Protein AF-A0A379VS92-F1 (afdb_monomer_lite)

InterPro domains:
  IPR013153 PrkA, AAA domain [PF08298] (1-148)
  IPR013153 PrkA, AAA domain [SM00763] (1-148)

Secondary structure (DSSP, 8-state):
-TTS-EEEEEETTEEPTT---GGGGS-TTTTHHHHHHHH---GGGG-PPPPHHHHHHHHHTTT-GGG-EEEEE--BTTTTBSEEEE-PPPTTT--THHHH-EE-GGGGGTS-TTSGGGEE--SHHHHHTTSEEEETTGGGS-HHHH---

Radius of gyration: 17.01 Å; chains: 1; bounding box: 44×30×48 Å

pLDDT: mean 90.2, std 9.34, range [40.72, 97.75]

Sequence (149 aa):
MQRVPIYVLSANGERSPVNDHPLCLFNPQEDAQILEKEYGIPRRYLGTIMSPWAAKRLHEFGGDITKFRVVKVWPSILEQIAIAKTEPGDENNQDISALVGKVDIRKLEHHAQNDPDAYGYSGALCRANQGIMEFVEMFKAPIKVLHPC

Foldseek 3Di:
DLVDKAKAKDAPNRTQLLRAHLLQLDDLVPCQVVCCVPVVDHSVVNPGHDDLVRVVRCVVVVNPSVNIDIDIGGCDDVVLALEEEDEADPPVPDDLCQAAFAFDPVCVVPDPRPRPVRTDRNHSNSRNPVHDYHYPPVVNHDPCNVDVD

Organism: Salmonella enterica I (NCBI:t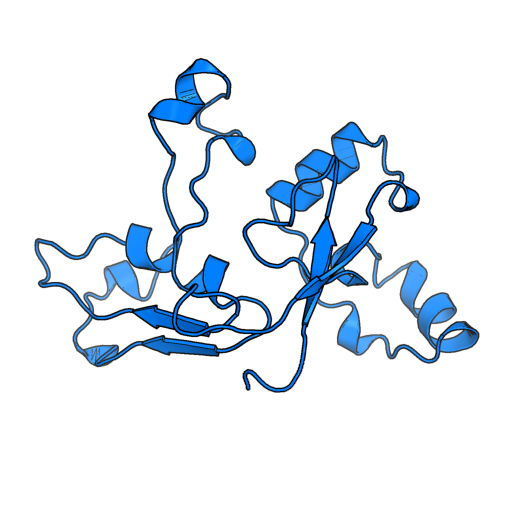xid59201)

Structure (mmCIF, N/CA/C/O backbone):
data_AF-A0A379VS92-F1
#
_entry.id   AF-A0A379VS92-F1
#
loop_
_atom_site.group_PDB
_atom_site.id
_atom_site.type_symbol
_atom_site.label_atom_id
_atom_site.label_alt_id
_atom_site.label_comp_id
_atom_site.label_asym_id
_atom_site.label_entity_id
_atom_site.label_seq_id
_atom_site.pdbx_PDB_ins_code
_atom_site.Cartn_x
_atom_site.Cartn_y
_atom_site.Cartn_z
_atom_site.occupancy
_atom_site.B_iso_or_equiv
_atom_site.auth_seq_id
_atom_site.auth_comp_id
_atom_site.auth_asym_id
_atom_site.auth_atom_id
_atom_site.pdbx_PDB_model_num
ATOM 1 N N . MET A 1 1 ? 11.716 -11.898 6.084 1.00 77.00 1 MET A N 1
ATOM 2 C CA . MET A 1 1 ? 10.514 -11.123 5.715 1.00 77.00 1 MET A CA 1
ATOM 3 C C . MET A 1 1 ? 9.320 -11.992 5.329 1.00 77.00 1 MET A C 1
ATOM 5 O O . MET A 1 1 ? 8.300 -11.870 5.981 1.00 77.00 1 MET A O 1
ATOM 9 N N . GLN A 1 2 ? 9.437 -12.925 4.374 1.00 89.19 2 GLN A N 1
ATOM 10 C CA . GLN A 1 2 ? 8.312 -13.771 3.905 1.00 89.19 2 GLN A CA 1
ATOM 11 C C . GLN A 1 2 ? 7.646 -14.671 4.974 1.00 89.19 2 GLN A C 1
ATOM 13 O O . GLN A 1 2 ? 6.645 -15.318 4.700 1.00 89.19 2 GLN A O 1
ATOM 18 N N . ARG A 1 3 ? 8.197 -14.730 6.195 1.00 90.69 3 ARG A N 1
ATOM 19 C CA . ARG A 1 3 ? 7.649 -15.473 7.345 1.00 90.69 3 ARG A CA 1
ATOM 20 C C . ARG A 1 3 ? 6.806 -14.610 8.290 1.00 90.69 3 ARG A C 1
ATOM 22 O O . ARG A 1 3 ? 6.297 -15.131 9.275 1.00 90.69 3 ARG A O 1
ATOM 29 N N . VAL A 1 4 ? 6.686 -13.310 8.026 1.00 94.19 4 VAL A N 1
ATOM 30 C CA . VAL A 1 4 ? 5.849 -12.391 8.803 1.00 94.19 4 VAL A CA 1
ATOM 31 C C . VAL A 1 4 ? 4.793 -11.826 7.858 1.00 94.19 4 VAL A C 1
ATOM 33 O O . VAL A 1 4 ? 5.162 -11.257 6.833 1.00 94.19 4 VAL A O 1
ATOM 36 N N . PRO A 1 5 ? 3.499 -12.017 8.150 1.00 96.31 5 PRO A N 1
ATOM 37 C CA . PRO A 1 5 ? 2.427 -11.512 7.308 1.00 96.31 5 PRO A CA 1
ATOM 38 C C . PRO A 1 5 ? 2.290 -9.993 7.446 1.00 96.31 5 PRO A C 1
ATOM 40 O O . PRO A 1 5 ? 2.592 -9.428 8.497 1.00 96.31 5 PRO A O 1
ATOM 43 N N . ILE A 1 6 ? 1.748 -9.366 6.411 1.00 96.50 6 ILE A N 1
ATOM 44 C CA . ILE A 1 6 ? 1.203 -8.011 6.462 1.00 96.50 6 ILE A CA 1
ATOM 45 C C . ILE A 1 6 ? -0.325 -8.066 6.443 1.00 96.50 6 ILE A C 1
ATOM 47 O O . ILE A 1 6 ? -0.926 -9.063 6.024 1.00 96.50 6 ILE A O 1
ATOM 51 N N . TYR A 1 7 ? -0.955 -6.990 6.896 1.00 96.94 7 TYR A N 1
ATOM 52 C CA . TYR A 1 7 ? -2.403 -6.833 6.875 1.00 96.94 7 TYR A CA 1
ATOM 53 C C . TYR A 1 7 ? -2.741 -5.690 5.940 1.00 96.94 7 TYR A C 1
ATOM 55 O O . TYR A 1 7 ? -2.166 -4.609 6.046 1.00 96.94 7 TYR A O 1
ATOM 63 N N . VAL A 1 8 ? -3.651 -5.940 5.006 1.00 97.19 8 VAL A N 1
ATOM 64 C CA . VAL A 1 8 ? -3.973 -4.975 3.956 1.00 97.19 8 VAL A CA 1
ATOM 65 C C . VAL A 1 8 ? -5.472 -4.798 3.817 1.00 97.19 8 VAL A C 1
ATOM 67 O O . VAL A 1 8 ? -6.247 -5.720 4.094 1.00 97.19 8 VAL A O 1
ATOM 70 N N . LEU A 1 9 ? -5.869 -3.614 3.365 1.00 97.31 9 LEU A N 1
ATOM 71 C CA . LEU A 1 9 ? -7.256 -3.333 3.030 1.00 97.31 9 LEU A CA 1
ATOM 72 C C . LEU A 1 9 ? -7.721 -4.137 1.815 1.00 97.31 9 LEU A C 1
ATOM 74 O O . LEU A 1 9 ? -6.979 -4.374 0.859 1.00 97.31 9 LEU A O 1
ATOM 78 N N . SER A 1 10 ? -8.991 -4.514 1.854 1.00 97.38 10 SER A N 1
ATOM 79 C CA . SER A 1 10 ? -9.742 -5.078 0.747 1.00 97.38 10 SER A CA 1
ATOM 80 C C . SER A 1 10 ? -11.148 -4.480 0.718 1.00 97.38 10 SER A C 1
ATOM 82 O O . SER A 1 10 ? -11.744 -4.220 1.762 1.00 97.38 10 SER A O 1
ATOM 84 N N . ALA A 1 11 ? -11.671 -4.251 -0.480 1.00 96.88 11 ALA A N 1
ATOM 85 C CA . ALA A 1 11 ? -12.984 -3.677 -0.736 1.00 96.88 11 ALA A CA 1
ATOM 86 C C . ALA A 1 11 ? -13.586 -4.388 -1.952 1.00 96.88 11 ALA A C 1
ATOM 88 O O . ALA A 1 11 ? -12.874 -4.656 -2.914 1.00 96.88 11 ALA A O 1
ATOM 89 N N . ASN A 1 12 ? -14.879 -4.724 -1.909 1.00 94.12 12 ASN A N 1
ATOM 90 C CA . ASN A 1 12 ? -15.588 -5.378 -3.022 1.00 94.12 12 ASN A CA 1
ATOM 91 C C . ASN A 1 12 ? -14.911 -6.665 -3.551 1.00 94.12 12 ASN A C 1
ATOM 93 O O . ASN A 1 12 ? -15.001 -6.981 -4.731 1.00 94.12 12 ASN A O 1
ATOM 97 N N . GLY A 1 13 ? -14.220 -7.414 -2.683 1.00 93.00 13 GLY A N 1
ATOM 98 C CA . GLY A 1 13 ? -13.489 -8.633 -3.062 1.00 93.00 13 GLY A CA 1
ATOM 99 C C . GLY A 1 13 ? -12.109 -8.386 -3.681 1.00 93.00 13 GLY A C 1
ATOM 100 O O . GLY A 1 13 ? -11.362 -9.336 -3.904 1.00 93.00 13 GLY A O 1
ATOM 101 N N . GLU A 1 14 ? -11.730 -7.127 -3.893 1.00 94.50 14 GLU A N 1
ATOM 102 C CA . GLU A 1 14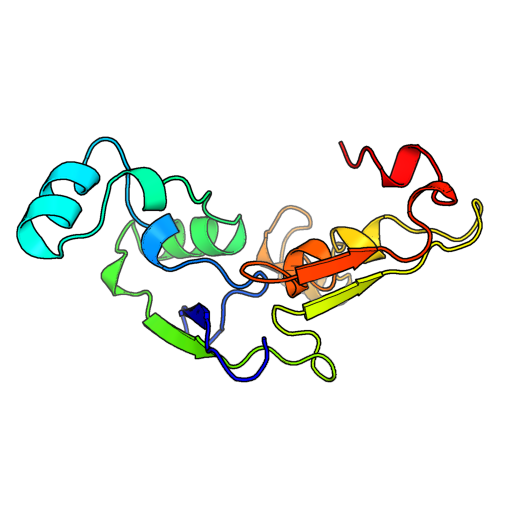 ? -10.416 -6.736 -4.389 1.00 94.50 14 GLU A CA 1
ATOM 103 C C . GLU A 1 14 ? -9.502 -6.323 -3.241 1.00 94.50 14 GLU A C 1
ATOM 105 O O . GLU A 1 14 ? -9.908 -5.655 -2.287 1.00 94.50 14 GLU A O 1
ATOM 110 N N . ARG A 1 15 ? -8.236 -6.724 -3.318 1.00 95.50 15 ARG A N 1
ATOM 111 C CA . ARG A 1 15 ? -7.193 -6.275 -2.394 1.00 95.50 15 ARG A CA 1
ATOM 112 C C . ARG A 1 15 ? -6.689 -4.907 -2.838 1.00 95.50 15 ARG A C 1
ATOM 114 O O . ARG A 1 15 ? -6.531 -4.697 -4.038 1.00 95.50 15 ARG A O 1
ATOM 121 N N . SER A 1 16 ? -6.329 -4.041 -1.887 1.00 96.62 16 SER A N 1
ATOM 122 C CA . SER A 1 16 ? -5.600 -2.812 -2.205 1.00 96.62 16 SER A CA 1
ATOM 123 C C . SER A 1 16 ? -4.392 -3.145 -3.094 1.00 96.62 16 SER A C 1
ATOM 125 O O . SER A 1 16 ? -3.552 -3.980 -2.719 1.00 96.62 16 SER A O 1
ATOM 127 N N . PRO A 1 17 ? -4.284 -2.515 -4.275 1.00 95.06 17 PRO A N 1
ATOM 128 C CA . PRO A 1 17 ? -3.218 -2.807 -5.221 1.00 95.06 17 PRO A CA 1
ATOM 129 C C . PRO A 1 17 ? -1.861 -2.264 -4.745 1.00 95.06 17 PRO A C 1
ATOM 131 O O . PRO A 1 17 ? -0.825 -2.666 -5.271 1.00 95.06 17 PRO A O 1
ATOM 134 N N . VAL A 1 18 ? -1.871 -1.408 -3.718 1.00 95.50 18 VAL A N 1
ATOM 135 C CA . VAL A 1 18 ? -0.692 -0.816 -3.078 1.00 95.50 18 VAL A CA 1
ATOM 136 C C . VAL A 1 18 ? -0.512 -1.284 -1.635 1.00 95.50 18 VAL A C 1
ATOM 138 O O . VAL A 1 18 ? 0.184 -0.630 -0.873 1.00 95.50 18 VAL A O 1
ATOM 141 N N . ASN A 1 19 ? -1.146 -2.386 -1.221 1.00 96.00 19 ASN A N 1
ATOM 142 C CA . ASN A 1 19 ? -1.051 -2.919 0.144 1.00 96.00 19 ASN A CA 1
ATOM 143 C C . ASN A 1 19 ? -1.372 -1.872 1.236 1.00 96.00 19 ASN A C 1
ATOM 145 O O . ASN A 1 19 ? -0.633 -1.758 2.213 1.00 96.00 19 ASN A O 1
ATOM 149 N N . ASP A 1 20 ? -2.445 -1.087 1.086 1.00 96.44 20 ASP A N 1
ATOM 150 C CA . ASP A 1 20 ? -2.847 -0.081 2.084 1.00 96.44 20 ASP A CA 1
ATOM 151 C C . ASP A 1 20 ? -2.942 -0.675 3.494 1.00 96.44 20 ASP A C 1
ATOM 153 O O . ASP A 1 20 ? -3.570 -1.719 3.704 1.00 96.44 20 ASP A O 1
ATOM 157 N N . HIS A 1 21 ? -2.330 0.006 4.464 1.00 96.00 21 HIS A N 1
ATOM 158 C CA . HIS A 1 21 ? -2.386 -0.393 5.866 1.00 96.00 21 HIS A CA 1
ATOM 159 C C . HIS A 1 21 ? -3.768 -0.092 6.452 1.00 96.00 21 HIS A C 1
ATOM 161 O O . HIS A 1 21 ? -4.247 1.020 6.262 1.00 96.00 21 HIS A O 1
ATOM 167 N N . PRO A 1 22 ? -4.401 -1.004 7.217 1.00 95.50 22 PRO A N 1
ATOM 168 C CA . PRO A 1 22 ? -5.750 -0.788 7.742 1.00 95.50 22 PRO A CA 1
ATOM 169 C C . PRO A 1 22 ? -5.919 0.502 8.543 1.00 95.50 22 PRO A C 1
ATOM 171 O O . PRO A 1 22 ? -6.983 1.111 8.526 1.00 95.50 22 PRO A O 1
ATOM 174 N N . LEU A 1 23 ? -4.850 0.939 9.215 1.00 95.06 23 LEU A N 1
ATOM 175 C CA . LEU A 1 23 ? -4.865 2.175 9.993 1.00 95.06 23 LEU A CA 1
ATOM 176 C C . LEU A 1 23 ? -4.947 3.459 9.150 1.00 95.06 23 LEU A C 1
ATOM 178 O O . LEU A 1 23 ? -5.220 4.508 9.720 1.00 95.06 23 LEU A O 1
ATOM 182 N N . CYS A 1 24 ? -4.777 3.401 7.822 1.00 94.69 24 CYS A N 1
ATOM 183 C CA . CYS A 1 24 ? -4.916 4.579 6.958 1.00 94.69 24 CYS A CA 1
ATOM 184 C C . CYS A 1 24 ? -6.363 5.084 6.835 1.00 94.69 24 CYS A C 1
ATOM 186 O O . CYS A 1 24 ? -6.580 6.171 6.310 1.00 94.69 24 CYS A O 1
ATOM 188 N N . LEU A 1 25 ? -7.340 4.310 7.322 1.00 94.69 25 LEU A N 1
ATOM 189 C CA . LEU A 1 25 ? -8.751 4.699 7.377 1.00 94.69 25 LEU A CA 1
ATOM 190 C C . LEU A 1 25 ? -9.097 5.597 8.573 1.00 94.69 25 LEU A C 1
ATOM 192 O O . LEU A 1 25 ? -10.188 6.158 8.587 1.00 94.69 25 LEU A O 1
ATOM 196 N N . PHE A 1 26 ? -8.210 5.717 9.564 1.00 93.62 26 PHE A N 1
ATOM 197 C CA . PHE A 1 26 ? -8.481 6.448 10.802 1.00 93.62 26 PHE A CA 1
ATOM 198 C C . PHE A 1 26 ? -7.817 7.819 10.802 1.00 93.62 26 PHE A C 1
ATOM 200 O O . PHE A 1 26 ? -6.683 7.988 10.349 1.00 93.62 26 PHE A O 1
ATOM 207 N N . ASN A 1 27 ? -8.513 8.793 11.373 1.00 90.62 27 ASN A N 1
ATOM 208 C CA . ASN A 1 27 ? -8.049 10.158 11.515 1.00 90.62 27 ASN A CA 1
ATOM 209 C C . ASN A 1 27 ? -7.218 10.303 12.811 1.00 90.62 27 ASN A C 1
ATOM 211 O O . ASN A 1 27 ? -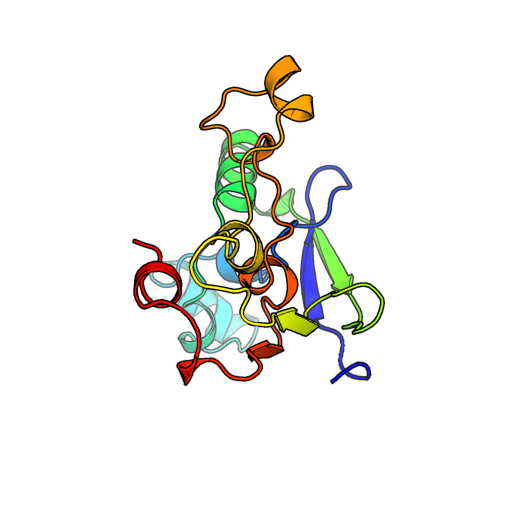7.750 10.136 13.911 1.00 90.62 27 ASN A O 1
ATOM 215 N N . PRO A 1 28 ? -5.919 10.660 12.745 1.00 90.25 28 PRO A N 1
ATOM 216 C CA . PRO A 1 28 ? -5.070 10.798 13.933 1.00 90.25 28 PRO A CA 1
ATOM 217 C C . PRO A 1 28 ? -5.513 11.874 14.929 1.00 90.25 28 PRO A C 1
ATOM 219 O O . PRO A 1 28 ? -5.043 11.874 16.069 1.00 90.25 28 PRO A O 1
ATOM 222 N N . GLN A 1 29 ? -6.317 12.845 14.499 1.00 90.44 29 GLN A N 1
ATOM 223 C CA . GLN A 1 29 ? -6.837 13.914 15.345 1.00 90.44 29 GLN A CA 1
ATOM 224 C C . GLN A 1 29 ? -8.094 13.472 16.100 1.00 90.44 29 GLN A C 1
ATOM 226 O O . GLN A 1 29 ? -8.293 13.909 17.231 1.00 90.44 29 GLN A O 1
ATOM 231 N N . GLU A 1 30 ? -8.903 12.601 15.501 1.00 91.06 30 GLU A N 1
ATOM 232 C CA . GLU A 1 30 ? -10.216 12.204 16.025 1.00 91.06 30 GLU A CA 1
ATOM 233 C C . GLU A 1 30 ? -10.150 10.839 16.725 1.00 91.06 30 GLU A C 1
ATOM 235 O O . GLU A 1 30 ? -10.599 10.697 17.862 1.00 91.06 30 GLU A O 1
ATOM 240 N N . ASP A 1 31 ? -9.499 9.856 16.102 1.00 92.75 31 ASP A N 1
ATOM 241 C CA . ASP A 1 31 ? -9.566 8.452 16.517 1.00 92.75 31 ASP A CA 1
ATOM 242 C C . ASP A 1 31 ? -8.426 8.035 17.449 1.00 92.75 31 ASP A C 1
ATOM 244 O O . ASP A 1 31 ? -8.538 7.047 18.177 1.00 92.75 31 ASP A O 1
ATOM 248 N N . ALA A 1 32 ? -7.311 8.774 17.462 1.00 93.06 32 ALA A N 1
ATOM 249 C CA . ALA A 1 32 ? -6.088 8.341 18.141 1.00 93.06 32 ALA A CA 1
ATOM 250 C C . ALA A 1 32 ? -6.283 8.045 19.629 1.00 93.06 32 ALA A C 1
ATOM 252 O O . ALA A 1 32 ? -5.755 7.056 20.133 1.00 93.06 32 ALA A O 1
ATOM 253 N N . GLN A 1 33 ? -7.051 8.881 20.331 1.00 94.62 33 GLN A N 1
ATOM 254 C CA . GLN A 1 33 ? -7.283 8.698 21.760 1.00 94.62 33 GLN A CA 1
ATOM 255 C C . GLN A 1 33 ? -8.136 7.455 22.046 1.00 94.62 33 GLN A C 1
ATOM 257 O O . GLN A 1 33 ? -7.906 6.775 23.045 1.00 94.62 33 GLN A O 1
ATOM 262 N N . ILE A 1 34 ? -9.114 7.164 21.185 1.00 94.75 34 ILE A N 1
ATOM 263 C CA . ILE A 1 34 ? -9.986 5.992 21.310 1.00 94.75 34 ILE A CA 1
ATOM 264 C C . ILE A 1 34 ? -9.174 4.731 21.006 1.00 94.75 34 ILE A C 1
ATOM 266 O O . ILE A 1 34 ? -9.153 3.804 21.811 1.00 94.75 34 ILE A O 1
ATOM 270 N N . LEU A 1 35 ? -8.419 4.734 19.904 1.00 94.88 35 LEU A N 1
ATOM 271 C CA . LEU A 1 35 ? -7.573 3.612 19.493 1.00 94.88 35 LEU A CA 1
ATOM 272 C C . LEU A 1 35 ? -6.484 3.278 20.521 1.00 94.88 35 LEU A C 1
ATOM 274 O O . LEU A 1 35 ? -6.205 2.103 20.770 1.00 94.88 35 LEU A O 1
ATOM 278 N N . GLU A 1 36 ? -5.899 4.289 21.161 1.00 95.62 36 GLU A N 1
ATOM 279 C CA . GLU A 1 36 ? -4.917 4.088 22.225 1.00 95.62 36 GLU A CA 1
ATOM 280 C C . GLU A 1 36 ? -5.555 3.521 23.501 1.00 95.62 36 GLU A C 1
ATOM 282 O O . GLU A 1 36 ? -4.996 2.606 24.102 1.00 95.62 36 GLU A O 1
ATOM 287 N N . LYS A 1 37 ? -6.737 4.010 23.902 1.00 96.12 37 LYS A N 1
ATOM 288 C CA . LYS A 1 37 ? -7.420 3.558 25.127 1.00 96.12 37 LYS A CA 1
ATOM 289 C C . LYS A 1 37 ? -8.054 2.175 24.999 1.00 96.12 37 LYS A C 1
ATOM 291 O O . LYS A 1 37 ? -7.927 1.373 25.917 1.00 96.12 37 LYS A O 1
ATOM 296 N N . GLU A 1 38 ? -8.761 1.912 23.905 1.00 96.56 38 GLU A N 1
ATOM 297 C CA . GLU A 1 38 ? -9.556 0.689 23.737 1.00 96.56 38 GLU A CA 1
ATOM 298 C C . GLU A 1 38 ? -8.741 -0.465 23.151 1.00 96.56 38 GLU A C 1
ATOM 300 O O . GLU A 1 38 ? -8.916 -1.614 23.551 1.00 96.56 38 GLU A O 1
ATOM 305 N N . TYR A 1 39 ? -7.826 -0.161 22.226 1.00 94.81 39 TYR A N 1
ATOM 306 C CA . TYR A 1 39 ? -7.078 -1.171 21.470 1.00 94.81 39 TYR A CA 1
ATOM 307 C C . TYR A 1 39 ? -5.575 -1.142 21.756 1.00 94.81 39 TYR A C 1
ATOM 309 O O . TYR A 1 39 ? -4.835 -1.976 21.233 1.00 94.81 39 TYR A O 1
ATOM 317 N N . GLY A 1 40 ? -5.101 -0.196 22.574 1.00 95.50 40 GLY A N 1
ATOM 318 C CA . GLY A 1 40 ? -3.684 -0.066 22.897 1.00 95.50 40 GLY A CA 1
ATOM 319 C C . GLY A 1 40 ? -2.824 0.296 21.689 1.00 95.50 40 GLY A C 1
ATOM 320 O O . GLY A 1 40 ? -1.651 -0.067 21.679 1.00 95.50 40 GLY A O 1
ATOM 321 N N . ILE A 1 41 ? -3.386 0.952 20.663 1.00 94.50 41 ILE A N 1
ATOM 322 C CA . ILE A 1 41 ? -2.675 1.347 19.439 1.00 94.50 41 ILE A CA 1
ATOM 323 C C . ILE A 1 41 ? -2.094 2.755 19.627 1.00 94.50 41 ILE A C 1
ATOM 325 O O . ILE A 1 41 ? -2.846 3.729 19.651 1.00 94.50 41 ILE A O 1
ATOM 329 N N . PRO A 1 42 ? -0.760 2.911 19.715 1.00 93.56 42 PRO A N 1
ATOM 330 C CA . PRO A 1 42 ? -0.149 4.225 19.857 1.00 93.56 42 PRO A CA 1
ATOM 331 C C . PRO A 1 42 ? -0.408 5.137 18.657 1.00 93.56 42 PRO A C 1
ATOM 333 O O . PRO A 1 42 ? -0.257 4.721 17.505 1.00 93.56 42 PRO A O 1
ATOM 336 N N . ARG A 1 43 ? -0.631 6.428 18.927 1.00 91.62 43 ARG A N 1
ATOM 337 C CA . ARG A 1 43 ? -0.862 7.471 17.909 1.00 91.62 43 ARG A CA 1
ATOM 338 C C . ARG A 1 43 ? 0.169 7.494 16.773 1.00 91.62 43 ARG A C 1
ATOM 340 O O . ARG A 1 43 ? -0.179 7.801 15.638 1.00 91.62 43 ARG A O 1
ATOM 347 N N . ARG A 1 44 ? 1.430 7.139 17.052 1.00 91.38 44 ARG A N 1
ATOM 348 C CA . ARG A 1 44 ? 2.512 7.097 16.047 1.00 91.38 44 ARG A CA 1
ATOM 349 C C . ARG A 1 44 ? 2.237 6.156 14.865 1.00 91.38 44 ARG A C 1
ATOM 351 O O . ARG A 1 44 ? 2.858 6.326 13.825 1.00 91.38 44 ARG A O 1
ATOM 358 N N . TYR A 1 45 ? 1.335 5.182 15.009 1.00 90.00 45 TYR A N 1
ATOM 359 C CA . TYR A 1 45 ? 0.990 4.246 13.933 1.00 90.00 45 TYR A CA 1
ATOM 360 C C . TYR A 1 45 ? -0.128 4.744 13.007 1.00 90.00 45 TYR A C 1
ATOM 362 O O . TYR A 1 45 ? -0.381 4.114 11.986 1.00 90.00 45 TYR A O 1
ATOM 370 N N . LEU A 1 46 ? -0.767 5.876 13.321 1.00 89.44 46 LEU A N 1
ATOM 371 C CA . LEU A 1 46 ? -1.847 6.458 12.512 1.00 89.44 46 LEU A CA 1
ATOM 372 C C . LEU A 1 46 ? -1.334 7.425 11.430 1.00 89.44 46 LEU A C 1
ATOM 374 O O . LEU A 1 46 ? -2.116 8.059 10.741 1.00 89.44 46 LEU A O 1
ATOM 378 N N . GLY A 1 47 ? -0.016 7.549 11.246 1.00 81.12 47 GLY A N 1
ATOM 379 C CA . GLY A 1 47 ? 0.584 8.454 10.255 1.00 81.12 47 GLY A CA 1
ATOM 380 C C . GLY A 1 47 ? 0.542 7.960 8.804 1.00 81.12 47 GLY A C 1
ATOM 381 O O . GLY A 1 47 ? 1.183 8.557 7.943 1.00 81.12 47 GLY A O 1
ATOM 382 N N . THR A 1 48 ? -0.137 6.847 8.521 1.00 85.00 48 THR A N 1
ATOM 383 C CA . THR A 1 48 ? -0.197 6.272 7.172 1.00 85.00 48 THR A CA 1
ATOM 384 C C . THR A 1 48 ? -1.163 7.052 6.289 1.00 85.00 48 THR A C 1
ATOM 386 O O . THR A 1 48 ? -2.312 7.259 6.669 1.00 85.00 48 THR A O 1
ATOM 389 N N . ILE A 1 49 ? -0.715 7.433 5.094 1.00 88.31 49 ILE A N 1
ATOM 390 C CA . ILE A 1 49 ? -1.538 8.143 4.111 1.00 88.31 49 ILE A CA 1
ATOM 391 C C . ILE A 1 49 ? -2.398 7.135 3.345 1.00 88.31 49 ILE A C 1
ATOM 393 O O . ILE A 1 49 ? -1.915 6.084 2.923 1.00 88.31 49 ILE A O 1
ATOM 397 N N . MET A 1 50 ? -3.671 7.474 3.162 1.00 92.81 50 MET A N 1
ATOM 398 C CA . MET A 1 50 ? -4.612 6.707 2.353 1.00 92.81 50 MET A CA 1
ATOM 399 C C . MET A 1 50 ? -4.256 6.810 0.866 1.00 92.81 50 MET A C 1
ATOM 401 O O . MET A 1 50 ? -4.081 7.912 0.343 1.00 92.81 50 MET A O 1
ATOM 405 N N . SER A 1 51 ? -4.160 5.676 0.167 1.00 95.19 51 SER A N 1
ATOM 406 C CA . SER A 1 51 ? -3.929 5.691 -1.278 1.00 95.19 51 SER A CA 1
ATOM 407 C C . SER A 1 51 ? -5.125 6.260 -2.059 1.00 95.19 51 SER A C 1
ATOM 409 O O . SER A 1 51 ? -6.257 6.225 -1.567 1.00 95.19 51 SER A O 1
ATOM 411 N N . PRO A 1 52 ? -4.930 6.705 -3.317 1.00 95.31 52 PRO A N 1
ATOM 412 C CA . PRO A 1 52 ? -6.040 7.113 -4.180 1.00 95.31 52 PRO A CA 1
ATOM 413 C C . PRO A 1 52 ? -7.093 6.011 -4.379 1.00 95.31 52 PRO A C 1
ATOM 415 O O . PRO A 1 52 ? -8.284 6.309 -4.458 1.00 95.31 52 PRO A O 1
ATOM 418 N N . TRP A 1 53 ? -6.671 4.740 -4.406 1.00 96.25 53 TRP A N 1
ATOM 419 C CA . TRP A 1 53 ? -7.586 3.599 -4.471 1.00 96.25 53 TRP A CA 1
ATOM 420 C C . TRP A 1 53 ? -8.445 3.513 -3.203 1.00 96.25 53 TRP A C 1
ATOM 422 O O . TRP A 1 53 ? -9.667 3.447 -3.291 1.00 96.25 53 TRP A O 1
ATOM 432 N N . ALA A 1 54 ? -7.841 3.590 -2.014 1.00 96.69 54 ALA A N 1
ATOM 433 C CA . ALA A 1 54 ? -8.594 3.542 -0.761 1.00 96.69 54 ALA A CA 1
ATOM 434 C C . ALA A 1 54 ? -9.522 4.763 -0.598 1.00 96.69 54 ALA A C 1
ATOM 436 O O . ALA A 1 54 ? -10.676 4.602 -0.200 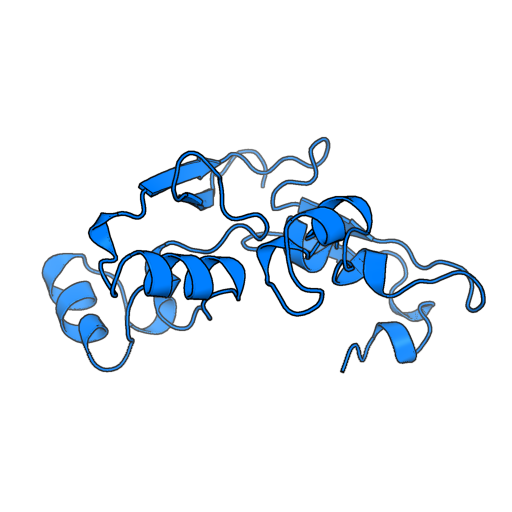1.00 96.69 54 ALA A O 1
ATOM 437 N N . ALA A 1 55 ? -9.068 5.957 -0.995 1.00 96.25 55 ALA A N 1
ATOM 438 C CA . ALA A 1 55 ? -9.859 7.187 -0.951 1.00 96.25 55 ALA A CA 1
ATOM 439 C C . ALA A 1 55 ? -11.101 7.119 -1.849 1.00 96.25 55 ALA A C 1
ATOM 441 O O . ALA A 1 55 ? -12.199 7.471 -1.411 1.00 96.25 55 ALA A O 1
ATOM 442 N N . LYS A 1 56 ? -10.958 6.598 -3.076 1.00 96.31 56 LYS A N 1
ATOM 443 C CA . LYS A 1 56 ? -12.091 6.365 -3.981 1.00 96.31 56 LYS A CA 1
ATOM 444 C C . LYS A 1 56 ? -13.133 5.441 -3.343 1.00 96.31 56 LYS A C 1
ATOM 446 O O . LYS A 1 56 ? -14.318 5.763 -3.344 1.00 96.31 56 LYS A O 1
ATOM 451 N N . ARG A 1 57 ? -12.694 4.329 -2.746 1.00 97.12 57 ARG A N 1
ATOM 452 C CA . ARG A 1 57 ? -13.583 3.332 -2.117 1.00 97.12 57 ARG A CA 1
ATOM 453 C C . ARG A 1 57 ? -14.285 3.902 -0.897 1.00 97.12 57 ARG A C 1
ATOM 455 O O . ARG A 1 57 ? -15.480 3.694 -0.736 1.00 97.12 57 ARG A O 1
ATOM 462 N N . LEU A 1 58 ? -13.579 4.674 -0.074 1.00 96.44 58 LEU A N 1
ATOM 463 C CA . LEU A 1 58 ? -14.184 5.343 1.073 1.00 96.44 58 LEU A CA 1
ATOM 464 C C . LEU A 1 58 ? -15.289 6.313 0.636 1.00 96.44 58 LEU A C 1
ATOM 466 O O . LEU A 1 58 ? -16.360 6.336 1.243 1.00 96.44 58 LEU A O 1
ATOM 470 N N . HIS A 1 59 ? -15.065 7.062 -0.447 1.00 96.38 59 HIS A N 1
ATOM 471 C CA . HIS A 1 59 ? -16.081 7.937 -1.023 1.00 96.38 59 HIS A CA 1
ATOM 472 C C . HIS A 1 59 ? -17.286 7.147 -1.565 1.00 96.38 59 HIS A C 1
ATOM 474 O O . HIS A 1 59 ? -18.426 7.469 -1.240 1.00 96.38 59 HIS A O 1
ATOM 480 N N . GLU A 1 60 ? -17.056 6.070 -2.325 1.00 96.00 60 GLU A N 1
ATOM 481 C CA . GLU A 1 60 ? -18.112 5.161 -2.816 1.00 96.00 60 GLU A CA 1
ATOM 482 C C . GLU A 1 60 ? -18.913 4.513 -1.676 1.00 96.00 60 GLU A C 1
ATOM 484 O O . GLU A 1 60 ? -20.106 4.236 -1.804 1.00 96.00 60 GLU A O 1
ATOM 489 N N . PHE A 1 61 ? -18.270 4.295 -0.533 1.00 97.06 61 PHE A N 1
ATOM 490 C CA . PHE A 1 61 ? -18.888 3.750 0.666 1.00 97.06 61 PHE A CA 1
ATOM 491 C C . PHE A 1 61 ? -19.642 4.782 1.503 1.00 97.06 61 PHE A C 1
ATOM 493 O O . PHE A 1 61 ? -20.338 4.374 2.437 1.00 97.06 61 PHE A O 1
ATOM 500 N N . GLY A 1 62 ? -19.574 6.068 1.147 1.00 95.75 62 GLY A N 1
ATOM 501 C CA . GLY A 1 62 ? -20.199 7.164 1.886 1.00 95.75 62 GLY A CA 1
ATOM 502 C C . GLY A 1 62 ? -19.489 7.479 3.202 1.00 95.75 62 GLY A C 1
ATOM 503 O O . GLY A 1 62 ? -20.142 7.873 4.161 1.00 95.75 62 GLY A O 1
ATOM 504 N N . GLY A 1 63 ? -18.175 7.245 3.278 1.00 94.50 63 GLY A N 1
ATOM 505 C CA . GLY A 1 63 ? -17.386 7.396 4.506 1.00 94.50 63 GLY A CA 1
ATOM 506 C C . GLY A 1 63 ? -17.448 6.191 5.451 1.00 94.50 63 GLY A C 1
ATOM 507 O O . GLY A 1 63 ? -16.808 6.200 6.498 1.00 94.50 63 GLY A O 1
ATOM 508 N N . ASP A 1 64 ? -18.184 5.138 5.094 1.00 95.12 64 ASP A N 1
ATOM 509 C CA . ASP A 1 64 ? -18.336 3.954 5.936 1.00 95.12 64 ASP A CA 1
ATOM 510 C C . ASP A 1 64 ? -17.110 3.029 5.856 1.00 95.12 64 ASP A C 1
ATOM 512 O O . ASP A 1 64 ? -16.996 2.170 4.972 1.00 95.12 64 ASP A O 1
ATOM 516 N N . ILE A 1 65 ? -16.195 3.182 6.818 1.00 94.12 65 ILE A N 1
ATOM 517 C CA . ILE A 1 65 ? -14.987 2.356 6.928 1.00 94.12 65 ILE A CA 1
ATOM 518 C C . ILE A 1 65 ? -15.295 0.877 7.227 1.00 94.12 65 ILE A C 1
ATOM 520 O O . ILE A 1 65 ? -14.456 0.018 6.962 1.00 94.12 65 ILE A O 1
ATOM 524 N N . THR A 1 66 ? -16.494 0.541 7.726 1.00 94.62 66 THR A N 1
ATOM 525 C CA . THR A 1 66 ? -16.861 -0.843 8.091 1.00 94.62 66 THR A CA 1
ATOM 526 C C . THR A 1 66 ? -17.060 -1.751 6.876 1.00 94.62 66 THR A C 1
ATOM 528 O O . THR A 1 66 ? -17.013 -2.979 6.994 1.00 94.62 66 THR A O 1
ATOM 531 N N . LYS A 1 67 ? -17.230 -1.158 5.687 1.00 96.38 67 LYS A N 1
ATOM 532 C CA . LYS A 1 67 ? -17.306 -1.880 4.410 1.00 96.38 67 LYS A CA 1
ATOM 533 C C . LYS A 1 67 ? -15.949 -2.393 3.934 1.00 96.38 67 LYS A C 1
ATOM 535 O O . LYS A 1 67 ? -15.904 -3.302 3.102 1.00 96.38 67 LYS A O 1
ATOM 540 N N . PHE A 1 68 ? -14.848 -1.867 4.470 1.00 97.44 68 PHE A N 1
ATOM 541 C CA . PHE A 1 68 ? -13.530 -2.433 4.224 1.00 97.44 68 PHE A CA 1
ATOM 542 C C . PHE A 1 68 ? -13.337 -3.729 5.012 1.00 97.44 68 PHE A C 1
ATOM 544 O O . PHE A 1 68 ? -13.786 -3.900 6.145 1.00 97.44 68 PHE A O 1
ATOM 551 N N . ARG A 1 69 ? -12.613 -4.663 4.405 1.00 97.75 69 ARG A N 1
ATOM 552 C CA . ARG A 1 69 ? -12.130 -5.881 5.050 1.00 97.75 69 ARG A CA 1
ATOM 553 C C . ARG A 1 69 ? -10.622 -5.803 5.206 1.00 97.75 69 ARG A C 1
ATOM 555 O O . ARG A 1 69 ? -9.932 -5.181 4.403 1.00 97.75 69 ARG A O 1
ATOM 562 N N . VAL A 1 70 ? -10.110 -6.479 6.227 1.00 97.50 70 VAL A N 1
ATOM 563 C CA . VAL A 1 70 ? -8.673 -6.663 6.421 1.00 97.50 70 VAL A CA 1
ATOM 564 C C . VAL A 1 70 ? -8.324 -8.087 6.031 1.00 97.50 70 VAL A C 1
ATOM 566 O O . VAL A 1 70 ? -8.887 -9.037 6.574 1.00 97.50 70 VAL A O 1
ATOM 569 N N . VAL A 1 71 ? -7.395 -8.237 5.092 1.00 97.25 71 VAL A N 1
ATOM 570 C CA . VAL A 1 71 ? -6.908 -9.547 4.654 1.00 97.25 71 VAL A CA 1
ATOM 571 C C . VAL A 1 71 ? -5.446 -9.725 5.039 1.00 97.25 71 VAL A C 1
ATOM 573 O O . VAL A 1 71 ? -4.635 -8.801 4.962 1.00 97.25 71 VAL A O 1
ATOM 576 N N . LYS A 1 72 ? -5.117 -10.938 5.482 1.00 97.00 72 LYS A N 1
ATOM 577 C CA . LYS A 1 72 ? -3.756 -11.345 5.829 1.00 97.00 72 LYS A CA 1
ATOM 578 C C . LYS A 1 72 ? -3.023 -11.768 4.563 1.00 97.00 72 LYS A C 1
ATOM 580 O O . LYS A 1 72 ? -3.484 -12.661 3.857 1.00 97.00 72 LYS A O 1
ATOM 585 N N . VAL A 1 73 ? -1.866 -11.171 4.308 1.00 96.25 73 VAL A N 1
ATOM 586 C CA . VAL A 1 73 ? -1.070 -11.423 3.105 1.00 96.25 73 VAL A CA 1
ATOM 587 C C . VAL A 1 73 ? 0.360 -11.758 3.495 1.00 96.25 73 VAL A C 1
ATOM 589 O O . VAL A 1 73 ? 0.937 -11.139 4.384 1.00 96.25 73 VAL A O 1
ATOM 592 N N . TRP A 1 74 ? 0.940 -12.755 2.835 1.00 96.50 74 TRP A N 1
ATOM 593 C CA . TRP A 1 74 ? 2.323 -13.151 3.066 1.00 96.50 74 TRP A CA 1
ATOM 594 C C . TRP A 1 74 ? 3.229 -12.465 2.045 1.00 96.50 74 TRP A C 1
ATOM 596 O O . TRP A 1 74 ? 2.988 -12.610 0.845 1.00 96.50 74 TRP A O 1
ATOM 606 N N . PRO A 1 75 ? 4.258 -11.718 2.485 1.00 96.81 75 PRO A N 1
ATOM 607 C CA . PRO A 1 75 ? 5.226 -11.134 1.572 1.00 96.81 75 PRO A CA 1
ATOM 608 C C . PRO A 1 75 ? 5.859 -12.195 0.667 1.00 96.81 75 PRO A C 1
ATOM 610 O O . PRO A 1 75 ? 6.209 -13.289 1.119 1.00 96.81 75 PRO A O 1
ATOM 613 N N . SER A 1 76 ? 6.040 -11.860 -0.607 1.00 95.50 76 SER A N 1
ATOM 614 C CA . SER A 1 76 ? 6.523 -12.779 -1.635 1.00 95.50 76 SER A CA 1
ATOM 615 C C . SER A 1 76 ? 7.456 -12.074 -2.605 1.00 95.50 76 SER A C 1
ATOM 617 O O . SER A 1 76 ? 7.068 -11.088 -3.221 1.00 95.50 76 SER A O 1
ATOM 619 N N . ILE A 1 77 ? 8.677 -12.593 -2.760 1.00 94.19 77 ILE A N 1
ATOM 620 C CA . ILE A 1 77 ? 9.616 -12.106 -3.783 1.00 94.19 77 ILE A CA 1
ATOM 621 C C . ILE A 1 77 ? 9.101 -12.490 -5.174 1.00 94.19 77 ILE A C 1
ATOM 623 O O . ILE A 1 77 ? 9.053 -11.653 -6.068 1.00 94.19 77 ILE A O 1
ATOM 627 N N . LEU A 1 78 ? 8.671 -13.748 -5.331 1.00 93.69 78 LEU A N 1
ATOM 628 C CA . LEU A 1 78 ? 8.222 -14.301 -6.610 1.00 93.69 78 LEU A CA 1
ATOM 629 C C . LEU A 1 78 ? 6.978 -13.580 -7.138 1.00 93.69 78 LEU A C 1
ATOM 631 O O . LEU A 1 78 ? 6.912 -13.242 -8.312 1.00 93.69 78 LEU A O 1
ATOM 635 N N . GLU A 1 79 ? 6.006 -13.321 -6.263 1.00 92.62 79 GLU A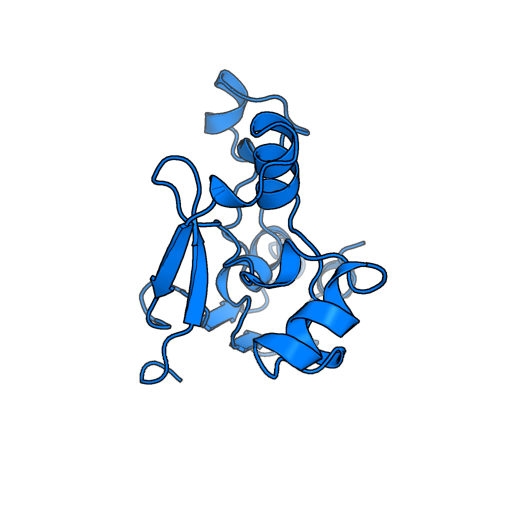 N 1
ATOM 636 C CA . GLU A 1 79 ? 4.773 -12.620 -6.639 1.00 92.62 79 GLU A CA 1
ATOM 637 C C . GLU A 1 79 ? 4.900 -11.098 -6.506 1.00 92.62 79 GLU A C 1
ATOM 639 O O . GLU A 1 79 ? 3.933 -10.376 -6.740 1.00 92.62 79 GLU A O 1
ATOM 644 N N . GLN A 1 80 ? 6.069 -10.596 -6.104 1.00 93.25 80 GLN A N 1
ATOM 645 C CA . GLN A 1 80 ? 6.325 -9.186 -5.821 1.00 93.25 80 GLN A CA 1
ATOM 646 C C . GLN A 1 80 ? 5.271 -8.558 -4.894 1.00 93.25 80 GLN A C 1
ATOM 648 O O . GLN A 1 80 ? 4.595 -7.594 -5.254 1.00 93.25 80 GLN A O 1
ATOM 653 N N . ILE A 1 81 ? 5.062 -9.145 -3.717 1.00 95.06 81 ILE A N 1
ATOM 654 C CA . ILE A 1 81 ? 4.113 -8.668 -2.704 1.00 95.06 81 ILE A CA 1
ATOM 655 C C . ILE A 1 81 ? 4.900 -8.223 -1.479 1.00 95.06 81 ILE A C 1
ATOM 657 O O . ILE A 1 81 ? 5.576 -9.043 -0.859 1.00 95.06 81 ILE A O 1
ATOM 661 N N . ALA A 1 82 ? 4.820 -6.936 -1.139 1.00 95.94 82 ALA A N 1
ATOM 662 C CA . ALA A 1 82 ? 5.594 -6.267 -0.087 1.00 95.94 82 ALA A CA 1
ATOM 663 C C . ALA A 1 82 ? 7.122 -6.396 -0.239 1.00 95.94 82 ALA A C 1
ATOM 665 O O . ALA A 1 82 ? 7.880 -5.887 0.578 1.00 95.94 82 ALA A O 1
ATOM 666 N N . ILE A 1 83 ? 7.591 -7.071 -1.285 1.00 95.56 83 ILE A N 1
ATOM 667 C CA . ILE A 1 83 ? 8.992 -7.194 -1.644 1.00 95.56 83 ILE A CA 1
ATOM 668 C C . ILE A 1 83 ? 9.066 -6.973 -3.142 1.00 95.56 83 ILE A C 1
ATOM 670 O O . ILE A 1 83 ? 8.497 -7.753 -3.901 1.00 95.56 83 ILE A O 1
ATOM 674 N N . ALA A 1 84 ? 9.732 -5.908 -3.565 1.00 94.62 84 ALA A N 1
ATOM 675 C CA . ALA A 1 84 ? 9.941 -5.632 -4.978 1.00 94.62 84 ALA A CA 1
ATOM 676 C C . ALA A 1 84 ? 11.405 -5.298 -5.229 1.00 94.62 84 ALA A C 1
ATOM 678 O O . ALA A 1 84 ? 12.073 -4.700 -4.388 1.00 94.62 84 ALA A O 1
ATOM 679 N N . LYS A 1 85 ? 11.883 -5.686 -6.404 1.00 91.00 85 LYS A N 1
ATOM 680 C CA . LYS A 1 85 ? 13.214 -5.354 -6.888 1.00 91.00 85 LYS A CA 1
ATOM 681 C C . LYS A 1 85 ? 13.060 -4.459 -8.103 1.00 91.00 85 LYS A C 1
ATOM 683 O O . LYS A 1 85 ? 12.267 -4.763 -8.991 1.00 91.00 85 LYS A O 1
ATOM 688 N N . THR A 1 86 ? 13.814 -3.375 -8.122 1.00 88.50 86 THR A N 1
ATOM 689 C CA . THR A 1 86 ? 13.921 -2.471 -9.258 1.00 88.50 86 THR A CA 1
ATOM 690 C C . THR A 1 86 ? 15.388 -2.313 -9.617 1.00 88.50 86 THR A C 1
ATOM 692 O O . THR A 1 86 ? 16.255 -2.198 -8.748 1.00 88.50 86 THR A O 1
ATOM 695 N N . GLU A 1 87 ? 15.660 -2.328 -10.912 1.00 82.44 87 GLU A N 1
ATOM 696 C CA . GLU A 1 87 ? 16.996 -2.177 -11.475 1.00 82.44 87 GLU A CA 1
ATOM 697 C C . GLU A 1 87 ? 16.997 -0.946 -12.389 1.00 82.44 87 GLU A C 1
ATOM 699 O O . GLU A 1 87 ? 15.965 -0.636 -12.999 1.00 82.44 87 GLU A O 1
ATOM 704 N N . PRO A 1 88 ? 18.106 -0.195 -12.459 1.00 73.56 88 PRO A N 1
ATOM 705 C CA . PRO A 1 88 ? 18.236 0.908 -13.382 1.00 73.56 88 PRO A CA 1
ATOM 706 C C . PRO A 1 88 ? 18.240 0.370 -14.808 1.00 73.56 88 PRO A C 1
ATOM 708 O O . PRO A 1 88 ? 18.925 -0.601 -15.123 1.00 73.56 88 PRO A O 1
ATOM 711 N N . GLY A 1 89 ? 17.452 1.013 -15.661 1.00 69.75 89 GLY A N 1
ATOM 712 C CA . GLY A 1 89 ? 17.619 0.893 -17.102 1.00 69.75 89 GLY A CA 1
ATOM 713 C C . GLY A 1 89 ? 18.636 1.923 -17.586 1.00 69.75 89 GLY A C 1
ATOM 714 O O . GLY A 1 89 ? 18.996 2.843 -16.852 1.00 69.75 89 GLY A O 1
ATOM 715 N N . ASP A 1 90 ? 19.058 1.819 -18.841 1.00 67.62 90 ASP A N 1
ATOM 716 C CA . ASP A 1 90 ? 19.864 2.869 -19.470 1.00 67.62 90 ASP A CA 1
ATOM 717 C C . ASP A 1 90 ? 19.087 4.201 -19.537 1.00 67.62 90 ASP A C 1
ATOM 719 O O . ASP A 1 90 ? 17.854 4.204 -19.599 1.00 67.62 90 ASP A O 1
ATOM 723 N N . GLU A 1 91 ? 19.782 5.347 -19.587 1.00 60.22 91 GLU A N 1
ATOM 724 C CA . GLU A 1 91 ? 19.171 6.696 -19.560 1.00 60.22 91 GLU A CA 1
ATOM 725 C C . GLU A 1 91 ? 18.033 6.901 -20.581 1.00 60.22 91 GLU A C 1
ATOM 727 O O . GLU A 1 91 ? 17.072 7.644 -20.323 1.00 60.22 91 GLU A O 1
ATOM 732 N N . ASN A 1 92 ? 18.140 6.210 -21.721 1.00 63.47 92 ASN A N 1
ATOM 733 C CA . ASN A 1 92 ? 17.195 6.235 -22.837 1.00 63.47 92 ASN A CA 1
ATOM 734 C C . ASN A 1 92 ? 15.968 5.333 -22.632 1.00 63.47 92 ASN A C 1
ATOM 736 O O . ASN A 1 92 ? 14.932 5.579 -23.242 1.00 63.47 92 ASN A O 1
ATOM 740 N N . ASN A 1 93 ? 16.072 4.305 -21.786 1.00 60.56 93 ASN A N 1
ATOM 741 C CA . ASN A 1 93 ? 15.075 3.241 -21.654 1.00 60.56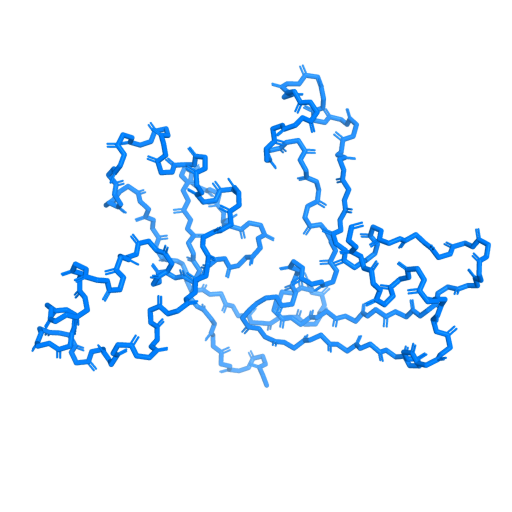 93 ASN A CA 1
ATOM 742 C C . ASN A 1 93 ? 14.469 3.128 -20.249 1.00 60.56 93 ASN A C 1
ATOM 744 O O . ASN A 1 93 ? 13.522 2.363 -20.058 1.00 60.56 93 ASN A O 1
ATOM 748 N N . GLN A 1 94 ? 14.990 3.862 -19.261 1.00 64.94 94 GLN A N 1
ATOM 749 C CA . GLN A 1 94 ? 14.435 3.833 -17.915 1.00 64.94 94 GLN A CA 1
ATOM 750 C C . GLN A 1 94 ? 13.161 4.681 -17.815 1.00 64.94 94 GLN A C 1
ATOM 752 O O . GLN A 1 94 ? 13.202 5.912 -17.752 1.00 64.94 94 GLN A O 1
ATOM 757 N N . ASP A 1 95 ? 12.027 3.984 -17.772 1.00 74.50 95 ASP A N 1
ATOM 758 C CA . ASP A 1 95 ? 10.707 4.543 -17.502 1.00 74.50 95 ASP A CA 1
ATOM 759 C C . ASP A 1 95 ? 10.441 4.552 -15.985 1.00 74.50 95 ASP A C 1
ATOM 761 O O . ASP A 1 95 ? 10.588 3.537 -15.297 1.00 74.50 95 ASP A O 1
ATOM 765 N N . ILE A 1 96 ? 10.018 5.707 -15.464 1.00 83.25 96 ILE A N 1
ATOM 766 C CA . ILE A 1 96 ? 9.633 5.903 -14.057 1.00 83.25 96 ILE A CA 1
ATOM 767 C C . ILE A 1 96 ? 8.477 4.961 -13.677 1.00 83.25 96 ILE A C 1
ATOM 769 O O . ILE A 1 96 ? 8.320 4.614 -12.504 1.00 83.25 96 ILE A O 1
ATOM 773 N N . SER A 1 97 ? 7.717 4.458 -14.657 1.00 85.31 97 SER A N 1
ATOM 774 C CA . SER A 1 97 ? 6.640 3.494 -14.430 1.00 85.31 97 SER A CA 1
ATOM 775 C C . SER A 1 97 ? 7.077 2.192 -13.750 1.00 85.31 97 SER A C 1
ATOM 777 O O . SER A 1 97 ? 6.260 1.565 -13.075 1.00 85.31 97 SER A O 1
ATOM 779 N N . ALA A 1 98 ? 8.359 1.818 -13.828 1.00 86.69 98 ALA A N 1
ATOM 780 C CA . ALA A 1 98 ? 8.904 0.698 -13.058 1.00 86.69 98 ALA A CA 1
ATOM 781 C C . ALA A 1 98 ? 8.890 0.955 -11.537 1.00 86.69 98 ALA A C 1
ATOM 783 O O . ALA A 1 98 ? 8.770 0.013 -10.757 1.00 86.69 98 ALA A O 1
ATOM 784 N N . LEU A 1 99 ? 8.960 2.219 -11.102 1.00 88.94 99 LEU A N 1
ATOM 785 C CA . LEU A 1 99 ? 8.894 2.614 -9.692 1.00 88.94 99 LEU A CA 1
ATOM 786 C C . LEU A 1 99 ? 7.470 2.919 -9.239 1.00 88.94 99 LEU A C 1
ATOM 788 O O . LEU A 1 99 ? 7.035 2.394 -8.215 1.00 88.94 99 LEU A O 1
ATOM 792 N N . VAL A 1 100 ? 6.757 3.764 -9.987 1.00 89.62 100 VAL A N 1
ATOM 793 C CA . VAL A 1 100 ? 5.465 4.323 -9.548 1.00 89.62 100 VAL A CA 1
ATOM 794 C C . VAL A 1 100 ? 4.257 3.630 -10.173 1.00 89.62 100 VAL A C 1
ATOM 796 O O . VAL A 1 100 ? 3.188 3.640 -9.580 1.00 89.62 100 VAL A O 1
ATOM 799 N N . GLY A 1 101 ? 4.426 2.960 -11.314 1.00 91.00 101 GLY A N 1
ATOM 800 C CA . GLY A 1 101 ? 3.328 2.455 -12.138 1.00 91.00 101 GLY A CA 1
ATOM 801 C C . GLY A 1 101 ? 2.956 3.414 -13.271 1.00 91.00 101 GLY A C 1
ATOM 802 O O . GLY A 1 101 ? 3.633 4.409 -13.529 1.00 91.00 101 GLY A O 1
ATOM 803 N N . LYS A 1 102 ? 1.885 3.103 -14.000 1.00 92.19 102 LYS A N 1
ATOM 804 C CA . LYS A 1 102 ? 1.359 3.958 -15.076 1.00 92.19 102 LYS A CA 1
ATOM 805 C C . LYS A 1 102 ? -0.101 3.658 -15.354 1.00 92.19 102 LYS A C 1
ATOM 807 O O . LYS A 1 102 ? -0.591 2.595 -14.993 1.00 92.19 102 LYS A O 1
ATOM 812 N N . VAL A 1 103 ? -0.777 4.567 -16.047 1.00 93.06 103 VAL A N 1
ATOM 813 C CA . VAL A 1 103 ? -2.130 4.336 -16.569 1.00 93.06 103 VAL A CA 1
ATOM 814 C C . VAL A 1 103 ? -2.147 3.093 -17.470 1.00 93.06 103 VAL A C 1
ATOM 816 O O . VAL A 1 103 ? -1.305 2.954 -18.359 1.00 93.06 103 VAL A O 1
ATOM 819 N N . ASP A 1 104 ? -3.100 2.189 -17.238 1.00 91.69 104 ASP A N 1
ATOM 820 C CA . ASP A 1 104 ? -3.328 1.011 -18.076 1.00 91.69 104 ASP A CA 1
ATOM 821 C C . ASP A 1 104 ? -4.334 1.357 -19.177 1.00 91.69 104 ASP A C 1
ATOM 823 O O . ASP A 1 104 ? -5.515 1.577 -18.911 1.00 91.69 104 ASP A O 1
ATOM 827 N N . ILE A 1 105 ? -3.864 1.374 -20.426 1.00 90.94 105 ILE A N 1
ATOM 828 C CA . ILE A 1 105 ? -4.667 1.726 -21.607 1.00 90.94 105 ILE A CA 1
ATOM 829 C C . ILE A 1 105 ? -5.922 0.850 -21.712 1.00 90.94 105 ILE A C 1
ATOM 831 O O . ILE A 1 105 ? -6.973 1.340 -22.109 1.00 90.94 105 ILE A O 1
ATOM 835 N N . ARG A 1 106 ? -5.853 -0.419 -21.291 1.00 91.50 106 ARG A N 1
ATOM 836 C CA . ARG A 1 106 ? -7.001 -1.342 -21.348 1.00 91.50 106 ARG A CA 1
ATOM 837 C C . ARG A 1 106 ? -8.110 -0.945 -20.380 1.00 91.50 106 ARG A C 1
ATOM 839 O O . ARG A 1 106 ? -9.270 -1.251 -20.612 1.00 91.50 106 ARG A O 1
ATOM 846 N N . LYS A 1 107 ? -7.764 -0.264 -19.288 1.00 90.75 107 LYS A N 1
ATOM 847 C CA . LYS A 1 107 ? -8.738 0.214 -18.305 1.00 90.75 107 LYS A CA 1
ATOM 848 C C . LYS A 1 107 ? -9.379 1.540 -18.707 1.00 90.75 107 LYS A C 1
ATOM 850 O O . LYS A 1 107 ? -10.415 1.888 -18.148 1.00 90.75 107 LYS A O 1
ATOM 855 N N . LEU A 1 108 ? -8.813 2.249 -19.689 1.00 91.50 108 LEU A N 1
ATOM 856 C CA . LEU A 1 108 ? -9.365 3.511 -20.195 1.00 91.50 108 LEU A CA 1
ATOM 857 C C . LEU A 1 108 ? -10.689 3.340 -20.950 1.00 91.50 108 LEU A C 1
ATOM 859 O O . LEU A 1 108 ? -11.405 4.314 -21.150 1.00 91.50 108 LEU A O 1
ATOM 863 N N . GLU A 1 109 ? -11.043 2.110 -21.328 1.00 91.94 109 GLU A N 1
ATOM 864 C CA . GLU A 1 109 ? -12.368 1.792 -21.875 1.00 91.94 109 GLU A CA 1
ATOM 865 C C . GLU A 1 109 ? -13.483 1.914 -20.821 1.00 91.94 109 GLU A C 1
ATOM 867 O O . GLU A 1 109 ? -14.642 2.143 -21.164 1.00 91.94 109 GLU A O 1
ATOM 872 N N . HIS A 1 110 ? -13.142 1.772 -19.535 1.00 92.12 110 HIS A N 1
ATOM 873 C CA . HIS A 1 110 ? -14.102 1.747 -18.425 1.00 92.12 110 HIS A CA 1
ATOM 874 C C . HIS A 1 110 ? -13.903 2.879 -17.413 1.00 92.12 110 HIS A C 1
ATOM 876 O O . HIS A 1 110 ? -14.822 3.197 -16.660 1.00 92.12 110 HIS A O 1
ATOM 882 N N . HIS A 1 111 ? -12.723 3.496 -17.396 1.00 92.75 111 HIS A N 1
ATOM 883 C CA . HIS A 1 111 ? -12.328 4.493 -16.410 1.00 92.75 111 HIS A CA 1
ATOM 884 C C . HIS A 1 111 ? -11.683 5.706 -17.077 1.00 92.75 111 HIS A C 1
ATOM 886 O O . HIS A 1 111 ? -10.955 5.584 -18.060 1.00 92.75 111 HIS A O 1
ATOM 892 N N . ALA A 1 112 ? -11.906 6.892 -16.515 1.00 93.12 112 ALA A N 1
ATOM 893 C CA . ALA A 1 112 ? -11.209 8.092 -16.962 1.00 93.12 112 ALA A CA 1
ATOM 894 C C . ALA A 1 112 ? -9.702 7.994 -16.658 1.00 93.12 112 ALA A C 1
ATOM 896 O O . ALA A 1 112 ? -9.289 7.329 -15.713 1.00 93.12 112 ALA A O 1
ATOM 897 N N . GLN A 1 113 ? -8.862 8.698 -17.420 1.00 88.81 113 GLN A N 1
ATOM 898 C CA . GLN A 1 113 ? -7.402 8.653 -17.243 1.00 88.81 113 GLN A CA 1
ATOM 899 C C . GLN A 1 113 ? -6.932 9.084 -15.842 1.00 88.81 113 GLN A C 1
ATOM 901 O O . GLN A 1 113 ? -5.894 8.627 -15.370 1.00 88.81 113 GLN A O 1
ATOM 906 N N . ASN A 1 114 ? -7.684 9.966 -15.186 1.00 90.69 114 ASN A N 1
ATOM 907 C CA . ASN A 1 114 ? -7.422 10.445 -13.830 1.00 90.69 114 ASN A CA 1
ATOM 908 C C . ASN A 1 114 ? -8.071 9.578 -12.736 1.00 90.69 114 ASN A C 1
ATOM 910 O O . ASN A 1 114 ? -7.940 9.899 -11.556 1.00 90.69 114 ASN A O 1
ATOM 914 N N . ASP A 1 115 ? -8.788 8.517 -13.104 1.00 94.06 115 ASP A N 1
ATOM 915 C CA . ASP A 1 115 ? -9.402 7.595 -12.157 1.00 94.06 115 ASP A CA 1
ATOM 916 C C . ASP A 1 115 ? -8.316 6.683 -11.545 1.00 94.06 115 ASP A C 1
ATOM 918 O O . ASP A 1 115 ? -7.570 6.042 -12.293 1.00 94.06 115 ASP A O 1
ATOM 922 N N . PRO A 1 116 ? -8.228 6.568 -10.204 1.00 93.88 116 PRO A N 1
ATOM 923 C CA . PRO A 1 116 ? -7.343 5.612 -9.536 1.00 93.88 116 PRO A CA 1
ATOM 924 C C . PRO A 1 116 ? -7.433 4.183 -10.085 1.00 93.88 116 PRO A C 1
ATOM 926 O O . PRO A 1 116 ? -6.425 3.484 -10.164 1.00 93.88 116 PRO A O 1
ATOM 929 N N . ASP A 1 117 ? -8.615 3.749 -10.524 1.00 94.31 117 ASP A N 1
ATOM 930 C CA . ASP A 1 117 ? -8.813 2.400 -11.050 1.00 94.31 117 ASP A CA 1
ATOM 931 C C . ASP A 1 117 ? -8.196 2.202 -12.433 1.00 94.31 117 ASP A C 1
ATOM 933 O O . ASP A 1 117 ? -7.779 1.082 -12.740 1.00 94.31 117 ASP A O 1
ATOM 937 N N . ALA A 1 118 ? -8.051 3.269 -13.229 1.00 94.81 118 ALA A N 1
ATOM 938 C CA . ALA A 1 118 ? -7.333 3.238 -14.503 1.00 94.81 118 ALA A CA 1
ATOM 939 C C . ALA A 1 118 ? -5.820 3.052 -14.315 1.00 94.81 118 ALA A C 1
ATOM 941 O O . ALA A 1 118 ? -5.110 2.698 -15.260 1.00 94.81 118 ALA A O 1
ATOM 942 N N . TYR A 1 119 ? -5.306 3.270 -13.103 1.00 94.12 119 TYR A N 1
ATOM 943 C CA . TYR A 1 119 ? -3.885 3.185 -12.820 1.00 94.12 119 TYR A CA 1
ATOM 944 C C . TYR A 1 119 ? -3.424 1.734 -12.611 1.00 94.12 119 TYR A C 1
ATOM 946 O O . TYR A 1 119 ? -4.023 0.921 -11.898 1.00 94.12 119 TYR A O 1
ATOM 954 N N . GLY A 1 120 ? -2.324 1.385 -13.267 1.00 93.56 120 GLY A N 1
ATOM 955 C CA . GLY A 1 120 ? -1.576 0.156 -13.067 1.00 93.56 120 GLY A CA 1
ATOM 956 C C . GLY A 1 120 ? -0.543 0.345 -11.963 1.00 93.56 120 GLY A C 1
ATOM 957 O O . GLY A 1 120 ? 0.570 0.800 -12.218 1.00 93.56 120 GLY A O 1
ATOM 958 N N . TYR A 1 121 ? -0.890 -0.063 -10.743 1.00 93.88 121 TYR A N 1
ATOM 959 C CA . TYR A 1 121 ? -0.021 -0.050 -9.556 1.00 93.88 121 TYR A CA 1
ATOM 960 C C . TYR A 1 121 ? 1.042 -1.171 -9.569 1.00 93.88 121 TYR A C 1
ATOM 962 O O . TYR A 1 121 ? 1.277 -1.857 -8.573 1.00 93.88 121 TYR A O 1
ATOM 970 N N . SER A 1 122 ? 1.664 -1.410 -10.723 1.00 91.06 122 SER A N 1
ATOM 971 C CA . SER A 1 122 ? 2.715 -2.420 -10.896 1.00 91.06 122 SER A CA 1
ATOM 972 C C . SER A 1 122 ? 4.104 -1.923 -10.491 1.00 91.06 122 SER A C 1
ATOM 974 O O . SER A 1 122 ? 5.042 -2.713 -10.495 1.00 91.06 122 SER A O 1
ATOM 976 N N . GLY A 1 123 ? 4.245 -0.636 -10.162 1.00 92.38 123 GLY A N 1
ATOM 977 C CA . GLY A 1 123 ? 5.519 -0.042 -9.771 1.00 92.38 123 GLY A CA 1
ATOM 978 C C . GLY A 1 123 ? 6.085 -0.644 -8.484 1.00 92.38 123 GLY A C 1
ATOM 979 O O . GLY A 1 123 ? 5.340 -1.017 -7.574 1.00 92.38 123 GLY A O 1
ATOM 980 N N . ALA A 1 124 ? 7.410 -0.722 -8.387 1.00 93.06 124 ALA A N 1
ATOM 981 C CA . ALA A 1 124 ? 8.106 -1.314 -7.253 1.00 93.06 124 ALA A CA 1
ATOM 982 C C . ALA A 1 124 ? 7.720 -0.668 -5.910 1.00 93.06 124 ALA A C 1
ATOM 984 O O . ALA A 1 124 ? 7.554 -1.393 -4.932 1.00 93.06 124 ALA A O 1
ATOM 985 N N . LEU A 1 125 ? 7.479 0.650 -5.862 1.00 92.94 125 LEU A N 1
ATOM 986 C CA . LEU A 1 125 ? 7.028 1.346 -4.648 1.00 92.94 125 LEU A CA 1
ATOM 987 C C . LEU A 1 125 ? 5.623 0.900 -4.223 1.00 92.94 125 LEU A C 1
ATOM 989 O O . LEU A 1 125 ? 5.377 0.656 -3.043 1.00 92.94 125 LEU A O 1
ATOM 993 N N . CYS A 1 126 ? 4.713 0.733 -5.185 1.00 94.19 126 CYS A N 1
ATOM 994 C CA . CYS A 1 126 ? 3.367 0.219 -4.937 1.00 94.19 126 CYS A CA 1
ATOM 995 C C . CYS A 1 126 ? 3.410 -1.219 -4.410 1.00 94.19 126 CYS A C 1
ATOM 997 O O . CYS A 1 126 ? 2.772 -1.552 -3.412 1.00 94.19 126 CYS A O 1
ATOM 999 N N . ARG A 1 127 ? 4.190 -2.074 -5.076 1.00 95.12 127 ARG A N 1
ATOM 1000 C CA . ARG A 1 127 ? 4.293 -3.505 -4.770 1.00 95.12 127 ARG A CA 1
ATOM 1001 C C . ARG A 1 127 ? 5.006 -3.772 -3.450 1.00 95.12 127 ARG A C 1
ATOM 1003 O O . ARG A 1 127 ? 4.591 -4.673 -2.723 1.00 95.12 127 ARG A O 1
ATOM 1010 N N . ALA A 1 128 ? 6.039 -2.994 -3.132 1.00 95.94 128 ALA A N 1
ATOM 1011 C CA . ALA A 1 128 ? 6.835 -3.119 -1.915 1.00 95.94 128 ALA A CA 1
ATOM 1012 C C . ALA A 1 128 ? 6.233 -2.424 -0.687 1.00 95.94 128 ALA A C 1
ATOM 1014 O O . ALA A 1 128 ? 6.809 -2.536 0.393 1.00 95.94 128 ALA A O 1
ATOM 1015 N N . ASN A 1 129 ? 5.106 -1.713 -0.812 1.00 95.00 129 ASN A N 1
ATOM 1016 C CA . ASN A 1 129 ? 4.497 -1.033 0.330 1.00 95.00 129 ASN A CA 1
ATOM 1017 C C . ASN A 1 129 ? 4.177 -2.015 1.477 1.00 95.00 129 ASN A C 1
ATOM 1019 O O . ASN A 1 129 ? 3.850 -3.182 1.237 1.00 95.00 129 ASN A O 1
ATOM 1023 N N . GLN A 1 130 ? 4.298 -1.529 2.718 1.00 94.31 130 GLN A N 1
ATOM 1024 C CA . GLN A 1 130 ? 4.412 -2.319 3.956 1.00 94.31 130 GLN A CA 1
ATOM 1025 C C . GLN A 1 130 ? 5.594 -3.297 3.993 1.00 94.31 130 GLN A C 1
ATOM 1027 O O . GLN A 1 130 ? 5.617 -4.235 4.796 1.00 94.31 130 GLN A O 1
ATOM 1032 N N . GLY A 1 131 ? 6.596 -3.084 3.146 1.00 94.31 131 GLY A N 1
ATOM 1033 C CA . GLY A 1 131 ? 7.745 -3.950 3.130 1.00 94.31 131 GLY A CA 1
ATOM 1034 C C . GLY A 1 131 ? 9.039 -3.343 2.618 1.00 94.31 131 GLY A C 1
ATOM 1035 O O . GLY A 1 131 ? 9.454 -2.298 3.110 1.00 94.31 131 GLY A O 1
ATOM 1036 N N . ILE A 1 132 ? 9.746 -4.060 1.743 1.00 94.50 132 ILE A N 1
ATOM 1037 C CA . ILE A 1 132 ? 11.104 -3.704 1.317 1.00 94.50 132 ILE A CA 1
ATOM 1038 C C . ILE A 1 132 ? 11.166 -3.607 -0.202 1.00 94.50 132 ILE A C 1
ATOM 1040 O O . ILE A 1 132 ? 10.795 -4.534 -0.920 1.00 94.50 132 ILE A O 1
ATOM 1044 N N . MET A 1 133 ? 11.699 -2.488 -0.681 1.00 93.81 133 MET A N 1
ATOM 1045 C CA . MET A 1 133 ? 12.091 -2.324 -2.071 1.00 93.81 133 MET A CA 1
ATOM 1046 C C . MET A 1 133 ? 13.614 -2.387 -2.172 1.00 93.81 133 MET A C 1
ATOM 1048 O O . MET A 1 133 ? 14.312 -1.614 -1.518 1.00 93.81 133 MET A O 1
ATOM 1052 N N . GLU A 1 134 ? 14.128 -3.285 -3.004 1.00 92.88 134 GLU A N 1
ATOM 1053 C CA . GLU A 1 134 ? 15.535 -3.295 -3.393 1.00 92.88 134 GLU A CA 1
ATOM 1054 C C . GLU A 1 134 ? 15.707 -2.436 -4.646 1.00 92.88 134 GLU A C 1
ATOM 1056 O O . GLU A 1 134 ? 15.190 -2.782 -5.708 1.00 92.88 134 GLU A O 1
ATOM 1061 N N . PHE A 1 135 ? 16.437 -1.326 -4.526 1.00 90.38 135 PHE A N 1
ATOM 1062 C CA . PHE A 1 135 ? 16.863 -0.520 -5.668 1.00 90.38 135 PHE A CA 1
ATOM 1063 C C . PHE A 1 135 ? 18.331 -0.816 -5.960 1.00 90.38 135 PHE A C 1
ATOM 1065 O O . PHE A 1 135 ? 19.241 -0.232 -5.368 1.00 90.38 135 PHE A O 1
ATOM 1072 N N . VAL A 1 136 ? 18.555 -1.764 -6.864 1.00 88.50 136 VAL A N 1
ATOM 1073 C CA . VAL A 1 136 ? 19.904 -2.153 -7.281 1.00 88.50 136 VAL A CA 1
ATOM 1074 C C . VAL A 1 136 ? 20.572 -0.973 -7.967 1.00 88.50 136 VAL A C 1
ATOM 1076 O O . VAL A 1 136 ? 19.940 -0.310 -8.770 1.00 88.50 136 VAL A O 1
ATOM 1079 N N . GLU A 1 137 ? 21.833 -0.688 -7.642 1.00 84.31 137 GLU A N 1
ATOM 1080 C CA . GLU A 1 137 ? 22.626 0.351 -8.317 1.00 84.31 137 GLU A CA 1
ATOM 1081 C C . GLU A 1 137 ? 21.919 1.718 -8.451 1.00 84.31 137 GLU A C 1
ATOM 1083 O O . GLU A 1 137 ? 22.095 2.418 -9.444 1.00 84.31 137 GLU A O 1
ATOM 1088 N N . MET A 1 138 ? 21.149 2.130 -7.434 1.00 83.75 138 MET A N 1
ATOM 1089 C CA . MET A 1 138 ? 20.348 3.368 -7.442 1.00 83.75 138 MET A CA 1
ATOM 1090 C C . MET A 1 138 ? 21.125 4.613 -7.909 1.00 83.75 138 MET A C 1
ATOM 1092 O O . MET A 1 138 ? 20.569 5.468 -8.587 1.00 83.75 138 MET A O 1
ATOM 1096 N N . PHE A 1 139 ? 22.419 4.710 -7.595 1.00 81.69 139 PHE A N 1
ATOM 1097 C CA . PHE A 1 139 ? 23.269 5.839 -7.999 1.00 81.69 139 PHE A CA 1
ATOM 1098 C C . PHE A 1 139 ? 23.607 5.887 -9.495 1.00 81.69 139 PHE A C 1
ATOM 1100 O O . PHE A 1 139 ? 24.094 6.909 -9.966 1.00 81.69 139 PHE A O 1
ATOM 1107 N N . LYS A 1 140 ? 23.366 4.804 -10.241 1.00 81.69 140 LYS A N 1
ATOM 1108 C CA . LYS A 1 140 ? 23.444 4.793 -11.707 1.00 81.69 140 LYS A CA 1
ATOM 1109 C C . LYS A 1 140 ? 22.129 5.213 -12.363 1.00 81.69 140 LYS A C 1
ATOM 1111 O O . LYS A 1 140 ? 22.105 5.422 -13.571 1.00 81.69 140 LYS A O 1
ATOM 1116 N N . ALA A 1 141 ? 21.040 5.317 -11.597 1.00 77.62 141 ALA A N 1
ATOM 1117 C CA . ALA A 1 141 ? 19.758 5.733 -12.139 1.00 77.62 141 ALA A CA 1
ATOM 1118 C C . ALA A 1 141 ? 19.797 7.228 -12.526 1.00 77.62 141 ALA A C 1
ATOM 1120 O O . ALA A 1 141 ? 20.366 8.040 -11.790 1.00 77.62 141 ALA A O 1
ATOM 1121 N N . PRO A 1 142 ? 19.155 7.630 -13.638 1.00 76.38 142 PRO A N 1
ATOM 1122 C CA . PRO A 1 142 ? 19.031 9.029 -14.025 1.00 76.38 142 PRO A CA 1
ATOM 1123 C C . PRO A 1 142 ? 18.339 9.859 -12.934 1.00 76.38 142 PRO A C 1
ATOM 1125 O O . PRO A 1 142 ? 17.378 9.398 -12.317 1.00 76.38 142 PRO A O 1
ATOM 1128 N N . ILE A 1 143 ? 18.732 11.127 -12.764 1.00 77.12 143 ILE A N 1
ATOM 1129 C CA . ILE A 1 143 ? 18.170 12.026 -11.729 1.00 77.12 143 ILE A CA 1
ATOM 1130 C C . ILE A 1 143 ? 16.635 12.111 -11.802 1.00 77.12 143 ILE A C 1
ATOM 1132 O O . ILE A 1 143 ? 15.967 12.091 -10.770 1.00 77.12 143 ILE A O 1
ATOM 1136 N N . LYS A 1 144 ? 16.065 12.122 -13.017 1.00 73.56 144 LYS A N 1
ATOM 1137 C CA . LYS A 1 144 ? 14.607 12.126 -13.264 1.00 73.56 144 LYS A CA 1
ATOM 1138 C C . LYS A 1 144 ? 13.860 10.964 -12.590 1.00 73.56 144 LYS A C 1
ATOM 1140 O O . LYS A 1 144 ? 12.686 11.093 -12.280 1.00 73.56 144 LYS A O 1
ATOM 1145 N N . VAL A 1 145 ? 14.534 9.838 -12.355 1.00 70.75 145 VAL A N 1
ATOM 1146 C CA . VAL A 1 145 ? 13.966 8.648 -11.707 1.00 70.75 145 VAL A CA 1
ATOM 1147 C C . VAL A 1 145 ? 14.010 8.759 -10.180 1.00 70.75 145 VAL A C 1
ATOM 1149 O O . VAL A 1 145 ? 13.143 8.218 -9.501 1.00 70.75 145 VAL A O 1
ATOM 1152 N N . LEU A 1 146 ? 14.998 9.476 -9.637 1.00 72.25 146 LEU A N 1
ATOM 1153 C CA . LEU A 1 146 ? 15.164 9.694 -8.194 1.00 72.25 146 LEU A CA 1
ATOM 1154 C C . LEU A 1 146 ? 14.242 10.795 -7.652 1.00 72.25 146 LEU A C 1
ATOM 1156 O O . LEU A 1 146 ? 13.952 10.818 -6.458 1.00 72.25 146 LEU A O 1
ATOM 1160 N N . HIS A 1 147 ? 13.761 11.677 -8.531 1.00 69.94 147 HIS A N 1
ATOM 1161 C CA . HIS A 1 147 ? 12.809 12.740 -8.217 1.00 69.94 147 HIS A CA 1
ATOM 1162 C C . HIS A 1 147 ? 11.532 12.590 -9.059 1.00 69.94 147 HIS A C 1
ATOM 1164 O O . HIS A 1 147 ? 11.312 13.384 -9.975 1.00 69.94 147 HIS A O 1
ATOM 1170 N N . PRO A 1 148 ? 10.697 11.571 -8.786 1.00 58.88 148 PRO A N 1
ATOM 1171 C CA . PRO A 1 148 ? 9.391 11.445 -9.414 1.00 58.88 148 PRO A CA 1
ATOM 1172 C C . PRO A 1 148 ? 8.443 12.473 -8.775 1.00 58.88 148 PRO A C 1
ATOM 1174 O O . PRO A 1 148 ? 7.722 12.154 -7.832 1.00 58.88 148 PRO A O 1
ATOM 1177 N N . CYS A 1 149 ? 8.509 13.721 -9.237 1.00 40.72 149 CYS A N 1
ATOM 1178 C CA . CYS A 1 149 ? 7.587 14.796 -8.872 1.00 40.72 149 CYS A CA 1
ATOM 1179 C C . CYS A 1 149 ? 6.664 15.106 -10.051 1.00 40.72 149 CYS A C 1
ATOM 1181 O O . CYS A 1 149 ? 7.196 15.248 -11.176 1.00 40.72 149 CYS A O 1
#